Protein AF-A0A7W6MQ56-F1 (afdb_monomer_lite)

pLDDT: mean 87.1, std 13.67, range [42.25, 97.38]

Secondary structure (DSSP, 8-state):
---------EEEEEEEEEETTEEEEEEEEE-TTSPEEEEEEEEEEEE-TTS-EEE-S---EESSHHHHHHHHHGGG-

Organism: NCBI:txid1522175

Structure (mmCIF, N/CA/C/O backbone):
data_AF-A0A7W6MQ56-F1
#
_entry.id   AF-A0A7W6MQ56-F1
#
loop_
_atom_site.group_PDB
_atom_site.id
_atom_site.type_symbol
_atom_site.label_atom_id
_atom_site.label_alt_id
_atom_site.label_comp_id
_atom_site.label_asym_id
_atom_site.label_entity_id
_atom_site.label_seq_id
_atom_site.pdbx_PDB_ins_code
_atom_site.Cartn_x
_atom_site.Cartn_y
_atom_site.Cartn_z
_atom_site.occupancy
_atom_site.B_iso_or_equiv
_atom_site.auth_seq_id
_atom_site.auth_comp_id
_atom_site.auth_asym_id
_atom_site.auth_atom_id
_atom_site.pdbx_PDB_model_num
ATOM 1 N N . MET A 1 1 ? -32.190 5.161 14.696 1.00 42.25 1 MET A N 1
ATOM 2 C CA . MET A 1 1 ? -30.746 5.450 14.672 1.00 42.25 1 MET A CA 1
ATOM 3 C C . MET A 1 1 ? -30.119 4.305 13.914 1.00 42.25 1 MET A C 1
ATOM 5 O O . MET A 1 1 ? -30.138 3.194 14.414 1.00 42.25 1 MET A O 1
ATOM 9 N N . THR A 1 2 ? -29.780 4.521 12.648 1.00 47.34 2 THR A N 1
ATOM 10 C CA . THR A 1 2 ? -29.038 3.547 11.842 1.00 47.34 2 THR A CA 1
ATOM 11 C C . THR A 1 2 ? -27.572 3.816 12.114 1.00 47.34 2 THR A C 1
ATOM 13 O O . THR A 1 2 ? -27.034 4.800 11.608 1.00 47.34 2 THR A O 1
ATOM 16 N N . ASP A 1 3 ? -27.001 3.017 13.012 1.00 51.00 3 ASP A N 1
ATOM 17 C CA . ASP A 1 3 ? -25.578 2.989 13.316 1.00 51.00 3 ASP A CA 1
ATOM 18 C C . ASP A 1 3 ? -24.769 2.935 12.016 1.00 51.00 3 ASP A C 1
ATOM 20 O O . ASP A 1 3 ? -24.820 1.969 11.259 1.00 51.00 3 ASP A O 1
ATOM 24 N N . GLU A 1 4 ? -24.081 4.048 11.785 1.00 50.50 4 GLU A N 1
ATOM 25 C CA . GLU A 1 4 ? -22.723 4.119 11.271 1.00 50.50 4 GLU A CA 1
ATOM 26 C C . GLU A 1 4 ? -22.436 3.279 10.017 1.00 50.50 4 GLU A C 1
ATOM 28 O O . GLU A 1 4 ? -21.880 2.182 10.068 1.00 50.50 4 GLU A O 1
ATOM 33 N N . GLU A 1 5 ? -22.595 3.921 8.854 1.00 51.91 5 GLU A N 1
ATOM 34 C CA . GLU A 1 5 ? -21.484 3.928 7.899 1.00 51.91 5 GLU A CA 1
ATOM 35 C C . GLU A 1 5 ? -20.252 4.446 8.656 1.00 51.91 5 GLU A C 1
ATOM 37 O O . GLU A 1 5 ? -19.958 5.642 8.664 1.00 51.91 5 GLU A O 1
ATOM 42 N N . ALA A 1 6 ? -19.572 3.563 9.390 1.00 56.88 6 ALA A N 1
ATOM 43 C CA . ALA A 1 6 ? -18.279 3.859 9.965 1.00 56.88 6 ALA A CA 1
ATOM 44 C C . ALA A 1 6 ? -17.359 4.114 8.773 1.00 56.88 6 ALA A C 1
ATOM 46 O O . ALA A 1 6 ? -16.835 3.176 8.169 1.00 56.88 6 ALA A O 1
ATOM 47 N N . ALA A 1 7 ? -17.248 5.385 8.378 1.00 65.12 7 ALA A N 1
ATOM 48 C CA . ALA A 1 7 ? -16.368 5.820 7.312 1.00 65.12 7 ALA A CA 1
ATOM 49 C C . ALA A 1 7 ? -15.009 5.165 7.555 1.00 65.12 7 ALA A C 1
ATOM 51 O O . ALA A 1 7 ? -14.473 5.252 8.666 1.00 65.12 7 ALA A O 1
ATOM 52 N N . ILE A 1 8 ? -14.501 4.446 6.553 1.00 76.69 8 ILE A N 1
ATOM 53 C CA . ILE A 1 8 ? -13.211 3.768 6.650 1.00 76.69 8 ILE A CA 1
ATOM 54 C C . ILE A 1 8 ? -12.178 4.850 6.979 1.00 76.69 8 ILE A C 1
ATOM 56 O O . ILE A 1 8 ? -11.891 5.719 6.161 1.00 76.69 8 ILE A O 1
ATOM 60 N N . GLN A 1 9 ? -11.681 4.839 8.216 1.00 91.25 9 GLN A N 1
ATOM 61 C CA . GLN A 1 9 ? -10.707 5.812 8.693 1.00 91.25 9 GLN A CA 1
ATOM 62 C C . GLN A 1 9 ? -9.310 5.259 8.446 1.00 91.25 9 GLN A C 1
ATOM 64 O O . GLN A 1 9 ? -8.906 4.275 9.074 1.00 91.25 9 GLN A O 1
ATOM 69 N N . GLU A 1 10 ? -8.584 5.914 7.548 1.00 94.75 10 GLU A N 1
ATOM 70 C CA . GLU A 1 10 ? -7.192 5.619 7.217 1.00 94.75 10 GLU A CA 1
ATOM 71 C C . GLU A 1 10 ? -6.308 6.819 7.565 1.00 94.75 10 GLU A C 1
ATOM 73 O O . GLU A 1 10 ? -6.747 7.969 7.499 1.00 94.75 10 GLU A O 1
ATOM 78 N N . ARG A 1 11 ? -5.066 6.563 7.978 1.00 95.31 11 ARG A N 1
ATOM 79 C CA . ARG A 1 11 ? -4.093 7.613 8.310 1.00 95.31 11 ARG A CA 1
ATOM 80 C C . ARG A 1 11 ? -2.657 7.143 8.110 1.00 95.31 11 ARG A C 1
ATOM 82 O O . ARG A 1 11 ? -2.404 5.951 7.943 1.00 95.31 11 ARG A O 1
ATOM 89 N N . ASN A 1 12 ? -1.726 8.091 8.236 1.00 94.75 12 ASN A N 1
ATOM 90 C CA . ASN A 1 12 ? -0.281 7.848 8.274 1.00 94.75 12 ASN A CA 1
ATOM 91 C C . ASN A 1 12 ? 0.244 7.070 7.054 1.00 94.75 12 ASN A C 1
ATOM 93 O O . ASN A 1 12 ? 1.197 6.302 7.178 1.00 94.75 12 ASN A O 1
ATOM 97 N N . GLU A 1 13 ? -0.377 7.264 5.885 1.00 95.75 13 GLU A N 1
ATOM 98 C CA . GLU A 1 13 ? 0.090 6.647 4.647 1.00 95.75 13 GLU A CA 1
ATOM 99 C C . GLU A 1 13 ? 1.503 7.142 4.321 1.00 95.75 13 GLU A C 1
ATOM 101 O O . GLU A 1 13 ? 1.768 8.343 4.277 1.00 95.75 13 GLU A O 1
ATOM 106 N N . THR A 1 14 ? 2.426 6.202 4.152 1.00 96.69 14 THR A N 1
ATOM 107 C CA . THR A 1 14 ? 3.851 6.468 3.962 1.00 96.69 14 THR A CA 1
ATOM 108 C C . THR A 1 14 ? 4.404 5.489 2.938 1.00 96.69 14 THR A C 1
ATOM 110 O O . THR A 1 14 ? 4.243 4.281 3.098 1.00 96.69 14 THR A O 1
ATOM 113 N N . LEU A 1 15 ? 5.086 5.985 1.906 1.00 96.50 15 LEU A N 1
ATOM 114 C CA . LEU A 1 15 ? 5.815 5.141 0.957 1.00 96.50 15 LEU A CA 1
ATOM 115 C C . LEU A 1 15 ? 6.975 4.439 1.679 1.00 96.50 15 LEU A C 1
ATOM 117 O O . LEU A 1 15 ? 7.815 5.108 2.280 1.00 96.50 15 LEU A O 1
ATOM 121 N N . ILE A 1 16 ? 7.028 3.107 1.619 1.00 96.31 16 ILE A N 1
ATOM 122 C CA . ILE A 1 16 ? 8.079 2.313 2.280 1.00 96.31 16 ILE A CA 1
ATOM 123 C C . ILE A 1 16 ? 8.966 1.534 1.305 1.00 96.31 16 ILE A C 1
ATOM 125 O O . ILE A 1 16 ? 10.072 1.139 1.672 1.00 96.31 16 ILE A O 1
ATOM 129 N N . ALA A 1 17 ? 8.499 1.304 0.076 1.00 94.69 17 ALA A N 1
ATOM 130 C CA . ALA A 1 17 ? 9.272 0.658 -0.978 1.00 94.69 17 ALA A CA 1
ATOM 131 C C . ALA A 1 17 ? 8.711 1.014 -2.359 1.00 94.69 17 ALA A C 1
ATOM 133 O O . ALA A 1 17 ? 7.506 1.202 -2.514 1.00 94.69 17 ALA A O 1
ATOM 134 N N . GLU A 1 18 ? 9.575 1.051 -3.368 1.00 94.44 18 GLU A N 1
ATOM 135 C CA . GLU A 1 18 ? 9.195 1.208 -4.772 1.00 94.44 18 GLU A CA 1
ATOM 136 C C . GLU A 1 18 ? 10.113 0.378 -5.673 1.00 94.44 18 GLU A C 1
ATOM 138 O O . GLU A 1 18 ? 11.284 0.157 -5.356 1.00 94.44 18 GLU A O 1
ATOM 143 N N . ARG A 1 19 ? 9.568 -0.111 -6.788 1.00 90.06 19 ARG A N 1
ATOM 144 C CA . ARG A 1 19 ? 10.293 -0.864 -7.813 1.00 90.06 19 ARG A CA 1
ATOM 145 C C . ARG A 1 19 ? 9.597 -0.692 -9.161 1.00 90.06 19 ARG A C 1
ATOM 147 O O . ARG A 1 19 ? 8.540 -1.269 -9.409 1.00 90.06 19 ARG A O 1
ATOM 154 N N . GLY A 1 20 ? 10.209 0.099 -10.041 1.00 88.56 20 GLY A N 1
ATOM 155 C CA . GLY A 1 20 ? 9.666 0.383 -11.369 1.00 88.56 20 GLY A CA 1
ATOM 156 C C . GLY A 1 20 ? 8.284 1.034 -11.289 1.00 88.56 20 GLY A C 1
ATOM 157 O O . GLY A 1 20 ? 8.129 2.119 -10.739 1.00 88.56 20 GLY A O 1
ATOM 158 N N . GLU A 1 21 ? 7.280 0.355 -11.836 1.00 89.62 21 GLU A N 1
ATOM 159 C CA . GLU A 1 21 ? 5.885 0.805 -11.851 1.00 89.62 21 GLU A CA 1
ATOM 160 C C . GLU A 1 21 ? 5.128 0.505 -10.545 1.00 89.62 21 GLU A C 1
ATOM 162 O O . GLU A 1 21 ? 3.967 0.879 -10.419 1.00 89.62 21 GLU A O 1
ATOM 167 N N . ARG A 1 22 ? 5.751 -0.169 -9.571 1.00 92.38 22 ARG A N 1
ATOM 168 C CA . ARG A 1 22 ? 5.108 -0.571 -8.316 1.00 92.38 22 ARG A CA 1
ATOM 169 C C . ARG A 1 22 ? 5.629 0.193 -7.113 1.00 92.38 22 ARG A C 1
ATOM 171 O O . ARG A 1 22 ? 6.824 0.445 -6.991 1.00 92.38 22 ARG A O 1
ATOM 178 N N . ALA A 1 23 ? 4.733 0.473 -6.179 1.00 94.75 23 ALA A N 1
ATOM 179 C CA . ALA A 1 23 ? 5.045 1.054 -4.883 1.00 94.75 23 ALA A CA 1
ATOM 180 C C . ALA A 1 23 ? 4.278 0.344 -3.762 1.00 94.75 23 ALA A C 1
ATOM 182 O O . ALA A 1 23 ? 3.184 -0.175 -3.977 1.00 94.75 23 ALA A O 1
ATOM 183 N N . ILE A 1 24 ? 4.857 0.330 -2.563 1.00 96.31 24 ILE A N 1
ATOM 1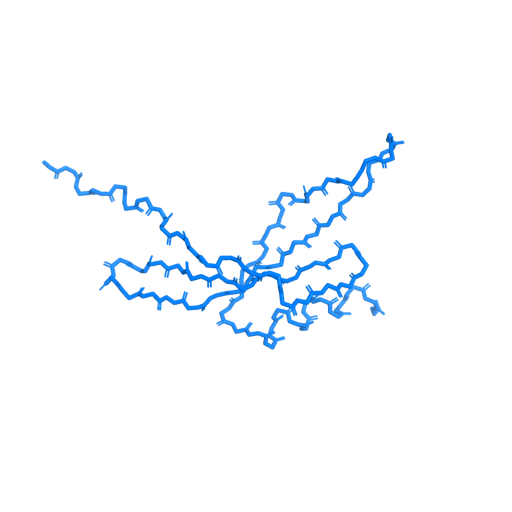84 C CA . ILE A 1 24 ? 4.217 -0.131 -1.332 1.00 96.31 24 ILE A CA 1
ATOM 185 C C . ILE A 1 24 ? 4.097 1.049 -0.377 1.00 96.31 24 ILE A C 1
ATOM 187 O O . ILE A 1 24 ? 5.095 1.675 -0.009 1.00 96.31 24 ILE A O 1
ATOM 191 N N . TYR A 1 25 ? 2.882 1.283 0.098 1.00 96.50 25 TYR A N 1
ATOM 192 C CA . TYR A 1 25 ? 2.573 2.267 1.120 1.00 96.50 25 TYR A CA 1
ATOM 193 C C . TYR A 1 25 ? 2.177 1.564 2.413 1.00 96.50 25 TYR A C 1
ATOM 195 O O . TYR A 1 25 ? 1.312 0.694 2.418 1.00 96.50 25 TYR A O 1
ATOM 203 N N . ARG A 1 26 ? 2.782 1.945 3.532 1.00 97.38 26 ARG A N 1
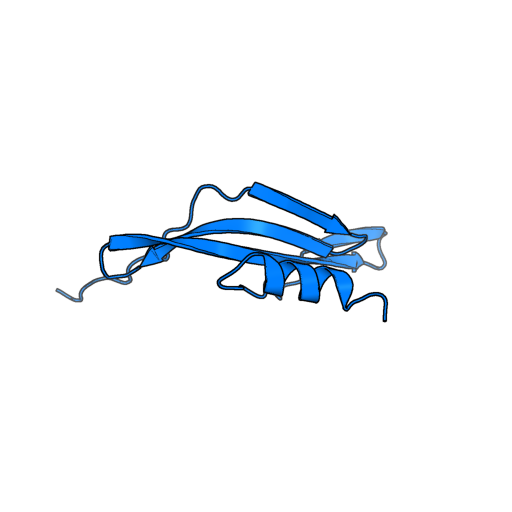ATOM 204 C CA . ARG A 1 26 ? 2.318 1.565 4.866 1.00 97.38 26 ARG A CA 1
ATOM 205 C C . ARG A 1 26 ? 1.267 2.566 5.316 1.00 97.38 26 ARG A C 1
ATOM 207 O O . ARG A 1 26 ? 1.510 3.762 5.229 1.00 97.38 26 ARG A O 1
ATOM 214 N N . PHE A 1 27 ? 0.149 2.096 5.847 1.00 96.69 27 PHE A N 1
ATOM 215 C CA . PHE A 1 27 ? -0.900 2.951 6.397 1.00 96.69 27 PHE A CA 1
ATOM 216 C C . PHE A 1 27 ? -1.528 2.310 7.634 1.00 96.69 27 PHE A C 1
ATOM 218 O O . PHE A 1 27 ? -1.317 1.132 7.922 1.00 96.69 27 PHE A O 1
ATOM 225 N N . GLU A 1 28 ? -2.296 3.089 8.390 1.00 96.88 28 GLU A N 1
ATOM 226 C CA . GLU A 1 28 ? -3.091 2.574 9.498 1.00 96.88 28 GLU A CA 1
ATOM 227 C C . GLU A 1 28 ? -4.579 2.681 9.186 1.00 96.88 28 GLU A C 1
ATOM 229 O O . GLU A 1 28 ? -5.044 3.736 8.759 1.00 96.88 28 GLU A O 1
ATOM 234 N N . ARG A 1 29 ? -5.338 1.618 9.463 1.00 94.88 29 ARG A N 1
ATOM 235 C CA . ARG A 1 29 ? -6.797 1.591 9.323 1.00 94.88 29 ARG A CA 1
ATOM 236 C C . ARG A 1 29 ? -7.463 1.310 10.660 1.00 94.88 29 ARG A C 1
ATOM 238 O O . ARG A 1 29 ? -7.086 0.365 11.357 1.00 94.88 29 ARG A O 1
ATOM 245 N N . LYS A 1 30 ? -8.478 2.102 10.999 1.00 94.38 30 LYS A N 1
ATOM 246 C CA . LYS A 1 30 ? -9.277 1.894 12.208 1.00 94.38 30 LYS A CA 1
ATOM 247 C C . LYS A 1 30 ? -10.271 0.754 11.994 1.00 94.38 30 LYS A C 1
ATOM 249 O O . LYS A 1 30 ? -11.055 0.773 11.048 1.00 94.38 30 LYS A O 1
ATOM 254 N N . LYS A 1 31 ? -10.239 -0.240 12.874 1.00 89.69 31 LYS A N 1
ATOM 255 C CA . LYS A 1 31 ? -11.248 -1.297 12.952 1.00 89.69 31 LYS A CA 1
ATOM 256 C C . LYS A 1 31 ? -12.533 -0.799 13.637 1.00 89.69 31 LYS A C 1
ATOM 258 O O . LYS A 1 31 ? -12.484 0.191 14.369 1.00 89.69 31 LYS A O 1
ATOM 263 N N . PRO A 1 32 ? -13.657 -1.529 13.491 1.00 86.81 32 PRO A N 1
ATOM 264 C CA . PRO A 1 32 ? -14.890 -1.245 14.232 1.00 86.81 32 PRO A CA 1
ATOM 265 C C . PRO A 1 32 ? -14.725 -1.297 15.759 1.00 86.81 32 PRO A C 1
ATOM 267 O O . PRO A 1 32 ? -15.388 -0.557 16.473 1.00 86.81 32 PRO A O 1
ATOM 270 N N . ASP A 1 33 ? -13.802 -2.124 16.265 1.00 88.75 33 ASP A N 1
ATOM 271 C CA . ASP A 1 33 ? -13.449 -2.201 17.694 1.00 88.75 33 ASP A CA 1
ATOM 272 C C . ASP A 1 33 ?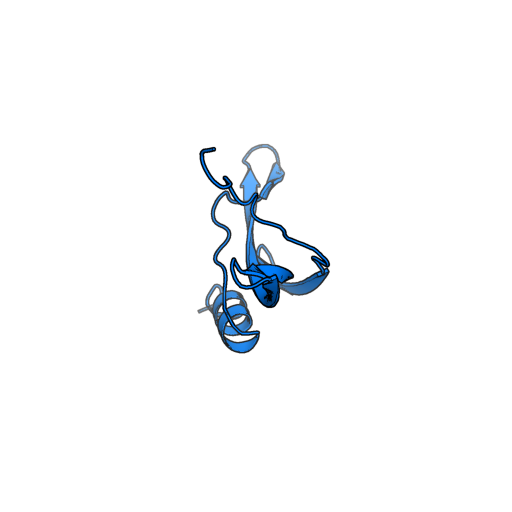 -12.630 -0.987 18.194 1.00 88.75 33 ASP A C 1
ATOM 274 O O . ASP A 1 33 ? -12.274 -0.907 19.368 1.00 88.75 33 ASP A O 1
ATOM 278 N N . GLY A 1 34 ? -12.329 -0.030 17.310 1.00 88.19 34 GLY A N 1
ATOM 279 C CA . GLY A 1 34 ? -11.568 1.180 17.604 1.00 88.19 34 GLY A CA 1
ATOM 280 C C . GLY A 1 34 ? -10.049 1.024 17.520 1.00 88.19 34 GLY A C 1
ATOM 281 O O . GLY A 1 34 ? -9.343 2.030 17.638 1.00 88.19 34 GLY A O 1
ATOM 282 N N . ILE A 1 35 ? -9.536 -0.187 17.284 1.00 92.94 35 ILE A N 1
ATOM 283 C CA . ILE A 1 35 ? -8.102 -0.477 17.205 1.00 92.94 35 ILE A CA 1
ATOM 284 C C . ILE A 1 35 ? -7.554 -0.052 15.839 1.00 92.94 35 ILE A C 1
ATOM 286 O O . ILE A 1 35 ? -8.145 -0.325 14.794 1.00 92.94 35 ILE A O 1
ATOM 290 N N . TRP A 1 36 ? -6.388 0.594 15.836 1.00 93.88 36 TRP A N 1
ATOM 291 C CA . TRP A 1 36 ? -5.647 0.892 14.612 1.00 93.88 36 TRP A CA 1
ATOM 292 C C . TRP A 1 36 ? -4.787 -0.303 14.218 1.00 93.88 36 TRP A C 1
ATOM 294 O O . TRP A 1 36 ? -3.952 -0.758 14.998 1.00 93.88 36 TRP A O 1
ATOM 304 N N . LEU A 1 37 ? -4.985 -0.804 13.003 1.00 95.19 37 LEU A N 1
ATOM 305 C CA . LEU A 1 37 ? -4.103 -1.793 12.400 1.00 95.19 37 LEU A CA 1
ATOM 306 C C . LEU A 1 37 ? -3.156 -1.127 11.421 1.00 95.19 37 LEU A C 1
ATOM 308 O O . LEU A 1 37 ? -3.612 -0.393 10.550 1.00 95.19 37 LEU A O 1
ATOM 312 N N . THR A 1 38 ? -1.874 -1.470 11.506 1.00 96.75 38 THR A N 1
ATOM 313 C CA . THR A 1 38 ? -0.949 -1.249 10.393 1.00 96.75 38 THR A CA 1
ATOM 314 C C . THR A 1 38 ? -1.287 -2.221 9.262 1.00 96.75 38 THR A C 1
ATOM 316 O O . THR A 1 38 ? -1.467 -3.411 9.508 1.00 96.75 38 THR A O 1
ATOM 319 N N . LEU A 1 39 ? -1.384 -1.700 8.044 1.00 96.75 39 LEU A N 1
ATOM 320 C CA . LEU A 1 39 ? -1.598 -2.431 6.800 1.00 96.75 39 LEU A CA 1
ATOM 321 C C . LEU A 1 39 ? -0.665 -1.876 5.721 1.00 96.75 39 LEU A C 1
ATOM 323 O O . LEU A 1 39 ? -0.079 -0.799 5.869 1.00 96.75 39 LEU A O 1
ATOM 327 N N . TYR A 1 40 ? -0.553 -2.610 4.621 1.00 96.81 40 TYR A N 1
ATOM 328 C CA . TYR A 1 40 ? 0.326 -2.277 3.508 1.00 96.81 40 TYR A CA 1
ATOM 329 C C . TYR A 1 40 ? -0.476 -2.284 2.212 1.00 96.81 40 TYR A C 1
ATOM 331 O O . TYR A 1 40 ? -1.239 -3.209 1.966 1.00 96.81 40 TYR A O 1
ATOM 339 N N . ARG A 1 41 ? -0.344 -1.250 1.390 1.00 95.81 41 ARG A N 1
ATOM 340 C CA . ARG A 1 41 ? -1.062 -1.077 0.127 1.00 95.81 41 ARG A CA 1
ATOM 341 C C . ARG A 1 41 ? -0.069 -1.133 -1.019 1.00 95.81 41 ARG A C 1
ATOM 343 O O . ARG A 1 41 ? 0.858 -0.329 -1.063 1.00 95.81 41 ARG A O 1
ATOM 350 N N . GLY A 1 42 ? -0.276 -2.064 -1.940 1.00 95.31 42 GLY A N 1
ATOM 351 C CA . GLY A 1 42 ? 0.389 -2.052 -3.235 1.00 95.31 42 GLY A CA 1
ATOM 352 C C . GLY A 1 42 ? -0.274 -1.038 -4.164 1.00 95.31 42 GLY A C 1
ATOM 353 O O . GLY A 1 42 ? -1.499 -0.929 -4.194 1.00 95.31 42 GLY A O 1
ATOM 354 N N . GLN A 1 43 ? 0.535 -0.310 -4.922 1.00 94.00 43 GLN A N 1
ATOM 355 C CA . GLN A 1 43 ? 0.106 0.616 -5.962 1.00 94.00 43 GLN A CA 1
ATOM 356 C C . GLN A 1 43 ? 0.841 0.281 -7.254 1.00 94.00 43 GLN A C 1
ATOM 358 O O . GLN A 1 43 ? 2.065 0.383 -7.303 1.00 94.00 43 GLN A O 1
ATOM 363 N N . ASP A 1 44 ? 0.103 -0.082 -8.300 1.00 92.19 44 ASP A N 1
ATOM 364 C CA . ASP A 1 44 ? 0.635 -0.142 -9.663 1.00 92.19 44 ASP A CA 1
ATOM 365 C C . ASP A 1 44 ? 0.479 1.235 -10.333 1.00 92.19 44 ASP A C 1
ATOM 367 O O . ASP A 1 44 ? -0.528 1.923 -10.138 1.00 92.19 44 ASP A O 1
ATOM 371 N N . ARG A 1 45 ? 1.453 1.637 -11.148 1.00 89.25 45 ARG A N 1
ATOM 372 C CA . ARG A 1 45 ? 1.371 2.765 -12.079 1.00 89.25 45 ARG A CA 1
ATOM 373 C C . ARG A 1 45 ? 1.313 2.221 -13.499 1.00 89.25 45 ARG A C 1
ATOM 375 O O . ARG A 1 45 ? 2.085 1.345 -13.864 1.00 89.25 45 ARG A O 1
ATOM 382 N N . VAL A 1 46 ? 0.386 2.725 -14.300 1.00 86.81 46 VAL A N 1
ATOM 383 C CA . VAL A 1 46 ? 0.242 2.349 -15.707 1.00 86.81 46 VAL A CA 1
ATOM 384 C C . VAL A 1 46 ? 0.611 3.543 -16.561 1.00 86.81 46 VAL A C 1
ATOM 386 O O . VAL A 1 46 ? 0.016 4.616 -16.433 1.00 86.81 46 VAL A O 1
ATOM 389 N N . ARG A 1 47 ? 1.562 3.337 -17.469 1.00 86.31 47 ARG A N 1
ATOM 390 C CA . ARG A 1 47 ? 1.911 4.340 -18.464 1.00 86.31 47 ARG A CA 1
ATOM 391 C C . ARG A 1 47 ? 0.879 4.375 -19.584 1.00 86.31 47 ARG A C 1
ATOM 393 O O . ARG A 1 47 ? 0.710 3.415 -20.335 1.00 86.31 47 ARG A O 1
ATOM 400 N N . MET A 1 48 ? 0.191 5.501 -19.705 1.00 87.31 48 MET A N 1
ATOM 401 C CA . MET A 1 48 ? -0.794 5.752 -20.749 1.00 87.31 48 MET A CA 1
ATOM 402 C C . MET A 1 48 ? -0.128 6.037 -22.107 1.00 87.31 48 MET A C 1
ATOM 404 O O . MET A 1 48 ? 1.017 6.496 -22.158 1.00 87.31 48 MET A O 1
ATOM 408 N N . PRO A 1 49 ? -0.852 5.848 -23.231 1.00 87.00 49 PRO A N 1
ATOM 409 C CA . PRO A 1 49 ? -0.346 6.147 -24.577 1.00 87.00 49 PRO A CA 1
ATOM 410 C C . PRO A 1 49 ? 0.040 7.616 -24.803 1.00 87.00 49 PRO A C 1
ATOM 412 O O . PRO A 1 49 ? 0.812 7.919 -25.706 1.00 87.00 49 PRO A O 1
ATOM 415 N N . ASP A 1 50 ? -0.494 8.528 -23.989 1.00 91.06 50 ASP A N 1
ATOM 416 C CA . ASP A 1 50 ? -0.163 9.956 -24.003 1.00 91.06 50 ASP A CA 1
ATOM 417 C C . ASP A 1 50 ? 1.095 10.301 -23.179 1.00 91.06 50 ASP A C 1
ATOM 419 O O . ASP A 1 50 ? 1.475 11.468 -23.085 1.00 91.06 50 ASP A O 1
ATOM 423 N N . GLY A 1 51 ? 1.756 9.293 -22.599 1.00 85.19 51 GLY A N 1
ATOM 424 C CA . GLY A 1 51 ? 2.988 9.430 -21.828 1.00 85.19 51 GLY A CA 1
ATOM 425 C C . GLY A 1 51 ? 2.797 9.762 -20.348 1.00 85.19 51 GLY A C 1
ATOM 426 O O . GLY A 1 51 ? 3.805 9.936 -19.665 1.00 85.19 51 GLY A O 1
ATOM 427 N N . ARG A 1 52 ? 1.558 9.843 -19.843 1.00 87.94 52 ARG A N 1
ATOM 428 C CA . ARG A 1 52 ? 1.279 10.040 -18.411 1.00 87.94 52 ARG A CA 1
ATOM 429 C C . ARG A 1 52 ? 1.311 8.719 -17.651 1.00 87.94 52 ARG A C 1
ATOM 431 O O . ARG A 1 52 ? 0.771 7.727 -18.129 1.00 87.94 52 ARG A O 1
ATOM 438 N N . ASP A 1 53 ? 1.850 8.736 -16.439 1.00 85.25 53 ASP A N 1
ATOM 439 C CA . ASP A 1 53 ? 1.708 7.624 -15.500 1.00 85.25 53 ASP A CA 1
ATOM 440 C C . ASP A 1 53 ? 0.458 7.855 -14.645 1.00 85.25 53 ASP A C 1
ATOM 442 O O . ASP A 1 53 ? 0.315 8.905 -14.012 1.00 85.25 53 ASP A O 1
ATOM 446 N N . ILE A 1 54 ? -0.467 6.895 -14.652 1.00 89.88 54 ILE A N 1
ATOM 447 C CA . ILE A 1 54 ? -1.662 6.915 -13.802 1.00 89.88 54 ILE A CA 1
ATOM 448 C C . ILE A 1 54 ? -1.598 5.807 -12.760 1.00 89.88 54 ILE A C 1
ATOM 450 O O . ILE A 1 54 ? -1.020 4.751 -12.998 1.00 89.88 54 ILE A O 1
ATOM 454 N N . GLU A 1 55 ? -2.231 6.021 -11.617 1.00 89.38 55 GLU A N 1
ATOM 455 C CA . GLU A 1 55 ? -2.442 4.963 -10.635 1.00 89.38 55 GLU A CA 1
ATOM 456 C C . GLU A 1 55 ? -3.431 3.934 -11.188 1.00 89.38 55 GLU A C 1
ATOM 458 O O . GLU A 1 55 ? -4.515 4.272 -11.670 1.00 89.38 55 GLU A O 1
ATOM 463 N N . ALA A 1 56 ? -3.046 2.661 -11.144 1.00 86.50 56 ALA A N 1
ATOM 464 C CA . ALA A 1 56 ? -3.964 1.576 -11.423 1.00 86.50 56 ALA A CA 1
ATOM 465 C C . ALA A 1 56 ? -5.087 1.580 -10.372 1.00 86.50 56 ALA A C 1
ATOM 467 O O . ALA A 1 56 ? -4.813 1.811 -9.194 1.00 86.50 56 ALA A O 1
ATOM 468 N N . PRO A 1 57 ? -6.328 1.244 -10.763 1.00 81.88 57 PRO A N 1
ATOM 469 C CA . PRO A 1 57 ? -7.458 1.187 -9.835 1.00 81.88 57 PRO A CA 1
ATOM 470 C C . PRO A 1 57 ? -7.358 0.029 -8.827 1.00 81.88 57 PRO A C 1
ATOM 472 O O . PRO A 1 57 ? -8.134 -0.038 -7.876 1.00 81.88 57 PRO A O 1
ATOM 475 N N . ALA A 1 58 ? -6.454 -0.928 -9.058 1.00 83.12 58 ALA A N 1
ATOM 476 C CA . ALA A 1 58 ? -6.215 -2.035 -8.148 1.00 83.12 58 ALA A CA 1
ATOM 477 C C . ALA A 1 58 ? -5.199 -1.621 -7.076 1.00 83.12 58 ALA A C 1
ATOM 479 O O . ALA A 1 58 ? -4.037 -1.366 -7.382 1.00 83.12 58 ALA A O 1
ATOM 480 N N . HIS A 1 59 ? -5.643 -1.632 -5.818 1.00 87.12 59 HIS A N 1
ATOM 481 C CA . HIS A 1 59 ? -4.819 -1.331 -4.648 1.00 87.12 59 HIS A CA 1
ATOM 482 C C . HIS A 1 59 ? -4.824 -2.532 -3.690 1.00 87.12 59 HIS A C 1
ATOM 484 O O . HIS A 1 59 ? -5.552 -2.524 -2.687 1.00 87.12 59 HIS A O 1
ATOM 490 N N . PRO A 1 60 ? -4.105 -3.626 -4.013 1.00 92.19 60 PRO A N 1
ATOM 491 C CA . PRO A 1 60 ? -4.061 -4.790 -3.137 1.00 92.19 60 PRO A CA 1
ATOM 492 C C . PRO A 1 60 ? -3.571 -4.376 -1.747 1.00 92.19 60 PRO A C 1
ATOM 494 O O . PRO A 1 60 ? -2.635 -3.591 -1.609 1.00 92.19 60 PRO A O 1
ATOM 497 N N . THR A 1 61 ? -4.243 -4.874 -0.712 1.00 95.00 61 THR A N 1
ATOM 498 C CA . THR A 1 61 ? -3.918 -4.570 0.684 1.00 95.00 61 THR A CA 1
ATOM 499 C C . THR A 1 61 ? -3.434 -5.833 1.381 1.00 95.00 61 THR A C 1
ATOM 501 O O . THR A 1 61 ? -4.095 -6.868 1.307 1.00 95.00 61 THR A O 1
ATOM 504 N N . PHE A 1 62 ? -2.318 -5.728 2.090 1.00 95.50 62 PHE A N 1
ATOM 505 C CA . PHE A 1 62 ? -1.636 -6.813 2.778 1.00 95.50 62 PHE A CA 1
ATOM 506 C C . PHE A 1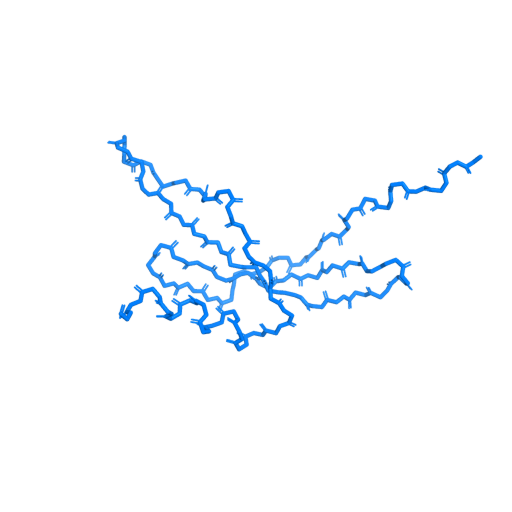 62 ? -1.606 -6.553 4.292 1.00 95.50 62 PHE A C 1
ATOM 508 O O . PHE A 1 62 ? -1.522 -5.393 4.721 1.00 95.50 62 PHE A O 1
ATOM 515 N N . PRO A 1 63 ? -1.698 -7.609 5.118 1.00 94.38 63 PRO A N 1
ATOM 516 C CA . PRO A 1 63 ? -1.661 -7.487 6.574 1.00 94.38 63 PRO A CA 1
ATOM 517 C C . PRO A 1 63 ? -0.244 -7.299 7.140 1.00 94.38 63 PRO A C 1
ATOM 519 O O . PRO A 1 63 ? -0.110 -6.821 8.264 1.00 94.38 63 PRO A O 1
ATOM 522 N N . ASP A 1 64 ? 0.796 -7.645 6.381 1.00 95.44 64 ASP A N 1
ATOM 523 C CA . ASP A 1 64 ? 2.200 -7.542 6.778 1.00 95.44 64 ASP A CA 1
ATOM 524 C C . ASP A 1 64 ? 3.091 -7.050 5.624 1.00 95.44 64 ASP A C 1
ATOM 526 O O . ASP A 1 64 ? 2.682 -7.016 4.459 1.00 95.44 64 ASP A O 1
ATOM 530 N N . GLU A 1 65 ? 4.298 -6.600 5.977 1.00 95.50 65 GLU A N 1
ATOM 531 C CA . GLU A 1 65 ? 5.254 -6.022 5.028 1.00 95.50 65 GLU A CA 1
ATOM 532 C C . GLU A 1 65 ? 5.846 -7.070 4.083 1.00 95.50 65 GLU A C 1
ATOM 534 O O . GLU A 1 65 ? 6.143 -6.751 2.934 1.00 95.50 65 GLU A O 1
ATOM 539 N N . GLU A 1 66 ? 6.028 -8.301 4.561 1.00 95.38 66 GLU A N 1
ATOM 540 C CA . GLU A 1 66 ? 6.671 -9.379 3.809 1.00 95.38 66 GLU A CA 1
ATOM 541 C C . GLU A 1 66 ? 5.833 -9.738 2.582 1.00 95.38 66 GLU A C 1
ATOM 543 O O . GLU A 1 66 ? 6.334 -9.640 1.465 1.00 95.38 66 GLU A O 1
ATOM 548 N N . GLN A 1 67 ? 4.529 -9.968 2.761 1.00 95.12 67 GLN A N 1
ATOM 549 C CA . GLN A 1 67 ? 3.605 -10.220 1.651 1.00 95.12 67 GLN A CA 1
ATOM 550 C C . GLN A 1 67 ? 3.552 -9.057 0.653 1.00 95.12 67 GLN A C 1
ATOM 552 O O . GLN A 1 67 ? 3.471 -9.259 -0.562 1.00 95.12 67 GLN A O 1
ATOM 557 N N . ALA A 1 68 ? 3.605 -7.817 1.148 1.00 94.75 68 ALA A N 1
ATOM 558 C CA . ALA A 1 68 ? 3.631 -6.650 0.275 1.00 94.75 68 ALA A CA 1
ATOM 559 C C . ALA A 1 68 ? 4.924 -6.600 -0.559 1.00 94.75 68 ALA A C 1
ATOM 561 O O . ALA A 1 68 ? 4.885 -6.238 -1.739 1.00 94.75 68 ALA A O 1
ATOM 562 N N . ARG A 1 69 ? 6.066 -6.979 0.032 1.00 94.06 69 ARG A N 1
ATOM 563 C CA . ARG A 1 69 ? 7.357 -7.077 -0.664 1.00 94.06 69 ARG A CA 1
ATOM 564 C C . ARG A 1 69 ? 7.377 -8.217 -1.671 1.00 94.06 69 ARG A C 1
ATOM 566 O O . ARG A 1 69 ? 7.786 -7.978 -2.801 1.00 94.06 69 ARG A O 1
ATOM 573 N N . GLU A 1 70 ? 6.860 -9.393 -1.328 1.00 94.50 70 GLU A N 1
ATOM 574 C CA . GLU A 1 70 ? 6.723 -10.502 -2.279 1.00 94.50 70 GLU A CA 1
ATOM 575 C C . GLU A 1 70 ? 5.912 -10.074 -3.512 1.00 94.50 70 GLU A C 1
ATOM 577 O O . GLU A 1 70 ? 6.308 -10.331 -4.650 1.00 94.50 70 GLU A O 1
ATOM 582 N N . TRP A 1 71 ? 4.817 -9.330 -3.315 1.00 93.00 71 TRP A N 1
ATOM 583 C CA . TRP A 1 71 ? 4.049 -8.751 -4.420 1.00 93.00 71 TRP A CA 1
ATOM 584 C C . TRP A 1 71 ? 4.863 -7.751 -5.256 1.00 93.00 71 TRP A C 1
ATOM 586 O O . TRP A 1 71 ? 4.759 -7.744 -6.488 1.00 93.00 71 TRP A O 1
ATOM 596 N N . LEU A 1 72 ? 5.675 -6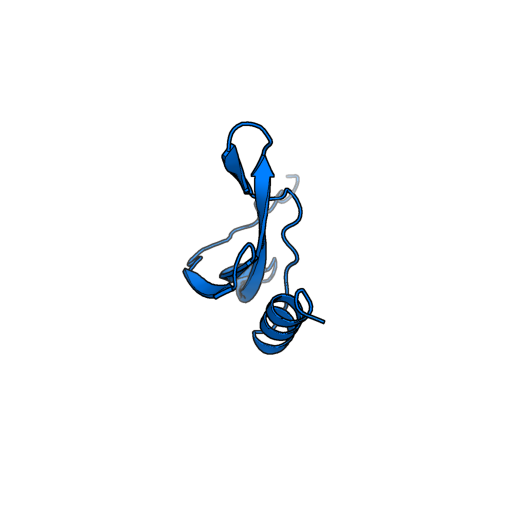.907 -4.615 1.00 91.44 72 LEU A N 1
ATOM 597 C CA . LEU A 1 72 ? 6.544 -5.950 -5.302 1.00 91.44 72 LEU A CA 1
ATOM 598 C C . LEU A 1 72 ? 7.594 -6.660 -6.169 1.00 91.44 72 LEU A C 1
ATOM 600 O O . LEU A 1 72 ? 7.904 -6.187 -7.261 1.00 91.44 72 LEU A O 1
ATOM 604 N N . GLU A 1 73 ? 8.110 -7.801 -5.714 1.00 90.50 73 GLU A N 1
ATOM 605 C CA . GLU A 1 73 ? 9.146 -8.575 -6.404 1.00 90.50 73 GLU A CA 1
ATOM 606 C C . GLU A 1 73 ? 8.598 -9.510 -7.492 1.00 90.50 73 GLU A C 1
ATOM 608 O O . GLU A 1 73 ? 9.256 -9.709 -8.513 1.00 90.50 73 GLU A O 1
ATOM 613 N N . ALA A 1 74 ? 7.371 -10.016 -7.342 1.00 86.25 74 ALA A N 1
ATOM 614 C CA . ALA A 1 74 ? 6.760 -10.978 -8.266 1.00 86.25 74 ALA A CA 1
ATOM 615 C C . ALA A 1 74 ? 6.538 -10.460 -9.706 1.00 86.25 74 ALA A C 1
ATOM 617 O O . ALA A 1 74 ? 6.203 -11.241 -10.591 1.00 86.25 74 ALA A O 1
ATOM 618 N N . ARG A 1 75 ? 6.689 -9.153 -9.970 1.00 70.19 75 ARG A N 1
ATOM 619 C CA . ARG A 1 75 ? 6.562 -8.564 -11.323 1.00 70.19 75 ARG A CA 1
ATOM 620 C C . ARG A 1 75 ? 7.761 -8.884 -12.229 1.00 70.19 75 ARG A C 1
ATOM 622 O O . ARG A 1 75 ? 7.623 -8.790 -13.442 1.00 70.19 75 ARG A O 1
ATOM 629 N N . ASP A 1 76 ? 8.909 -9.226 -11.647 1.00 56.09 76 ASP A N 1
ATOM 630 C CA . ASP A 1 76 ? 10.190 -9.433 -12.344 1.00 56.09 76 ASP A CA 1
ATOM 631 C C . ASP A 1 76 ? 10.547 -10.926 -12.549 1.00 56.09 76 ASP A C 1
ATOM 633 O O . ASP A 1 76 ? 11.702 -11.246 -12.829 1.00 56.09 76 ASP A O 1
ATOM 637 N N . SER A 1 77 ? 9.590 -11.851 -12.379 1.00 50.09 77 SER A N 1
ATOM 638 C CA . SER A 1 77 ? 9.784 -13.304 -12.584 1.00 50.09 77 SER A CA 1
ATOM 639 C C . SER A 1 77 ? 9.225 -13.811 -13.909 1.00 50.09 77 SER A C 1
ATOM 641 O O . SER A 1 77 ? 8.150 -13.323 -14.324 1.00 50.09 77 SER A O 1
#

Sequence (77 aa):
MTDEEAAIQERNETLIAERGERAIYRFERKKPDGIWLTLYRGQDRVRMPDGRDIEAPAHPTFPDEEQAREWLEARDS

Radius of gyration: 15.1 Å; chains: 1; bounding box: 41×23×42 Å

Foldseek 3Di:
DPDDPPPWDKDDWDWDDADDQKTKTWIWTQDPVRDIAIKIWIWGWDQDPVRDTDTDPDIDIGRDDVVVVCVRPVVPD

=== Feature glossary ===
The features interleaved in this record are:

— What the protein is —

Sequence gives the chain of amino acids in standard one-letter code (A=alanine, C=cysteine, …, Y=tyrosine), read N→C. It is the only feature that is directly encoded by the gene; all structural features are derived from the folded form of this sequence.

Database cross-references. InterPro integrates a dozen domain/family signature databases into unified entries with residue-range hits. GO terms attach function/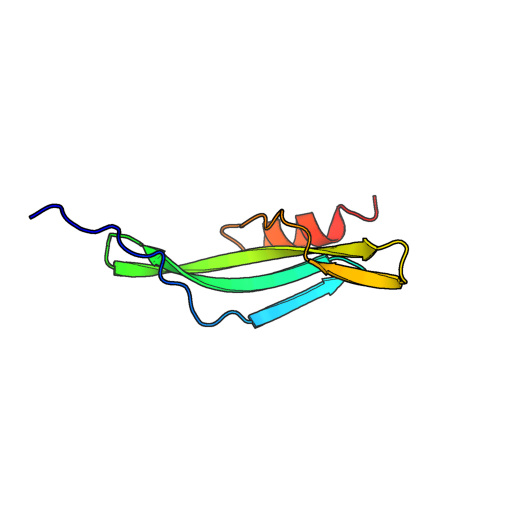process/location labels with evidence codes. CATH codes position the fold in a four-level structural taxonomy. Organism is the NCBI-taxonomy species name.

— Where its atoms are —

Atomic coordinates in PDBx/mmCIF format — the same representation the Protein Data Bank distributes. Each line of the _atom_site loop places one backbone atom in Cartesian space (units: ångströms, origin: arbitrary).

The six renders are orthographic views along the three Cartesian axes in both directions. Representation (cartoon, sticks, or surface) and color scheme (sequence-rainbow or by-chain) vary across proteins so the training set covers all the common visualization conventions.

— Local backbone conformation —

Eight-state secondary structure (DSSP): H is the canonical α-helix, G the tighter 3₁₀-helix, I the wider π-helix; E/B are β-structure, T and S are turns and bends, and '-' is everything else. DSSP derives these from the pattern of main-chain N–H···O=C hydrogen bonds, not from the sequence.

P-SEA three-state annotation labels each residue as helix, strand, or coil based purely on the geometry of the Cα trace. It serves as a fallback when the full backbone (and thus DSSP) is unavailable.

The φ/ψ torsion pair specifies the backbone conformation at each residue. φ rotates about the N–Cα bond, ψ about the Cα–C bond. Steric clashes forbid most of the (φ, ψ) plane — the allowed regions (α-helix basin, β-sheet basin, left-handed helix) are the Ramachandran-allowed regions.

— Global shape and packing —

The geometric summary reports three shape descriptors. Rg (radius of gyration) measures how spread out the Cα atoms are about their centre of mass; compact globular proteins have small Rg, elongated or unfolded ones large. Cα contacts (<8 Å, |i−j|>4) count long-range residue pairs in spatial proximity — high for tightly packed folds, near zero for rods or random coil. The bounding-box extents give the protein's footprint along x, y, z in Å.

Solvent-accessible surface area (SASA) is the area in Å² traced out by the centre of a 1.4 Å probe sphere (a water molecule) rolled over the protein's van der Waals surface (Shrake–Rupley / Lee–Richards construction). Buried residues have near-zero SASA; fully exposed residues can exceed 200 Å². The total SASA scales roughly with the number of surface residues.

The contact map is a binary N×N matrix image: pixel (i, j) is dark where Cα_i and Cα_j are within 8 Å and |i−j|>4. Because the |i−j|>4 filter removes local helical contacts, off-diagonal stripes parallel to the main diagonal indicate parallel β-sheets; stripes perpendicular to it indicate antiparallel β-sheets. The Ramachandran plot scatters every residue's (φ, ψ) pair against the sterically allowed regions. The PAE heatmap renders the predicted-aligned-error matrix.

— Structural neighborhood —

3Di is Foldseek's structural alphabet. Each residue is assigned one of twenty discrete states based on how its Cα sits relative to its spatial (not sequential) neighbors. Aligning 3Di strings finds structural homologs roughly as well as full 3D superposition, but orders of magnitude faster.

Nearest PDB neighbors are the top structural matches found by Foldseek when searching this structure against the entire Protein Data Bank. Each hit reports a TM-score (0 to 1; >0.5 almost always implies the same fold) and an E-value. These are *structural* homologs — they may share no detectable sequence similarity.

— Confidence and disorder —

For AlphaFold models, the B-factor field carries pLDDT — the model's own estimate of local accuracy on a 0–100 scale. Regions with pLDDT<50 should be treated as essentially unmodeled; they often correspond to intrinsically disordered segments.

Crystallographic B-factors measure how much each atom's electron density is smeared out, in Å². They rise in mobile loops and surface residues and fall in the buried interior. In AlphaFold models this column is repurposed to hold pLDDT instead.

Predicted aligned error is AlphaFold's pairwise confidence. Unlike pLDDT (per-residue), PAE is per-residue-pair and captures whether two parts of the structure are correctly placed relative to each other. Units are ångströms of expected positional error.